Protein AF-A0A970UAR9-F1 (afdb_monomer_lite)

Foldseek 3Di:
DVVVVVVVVVVVPPDDQDAAEAEDQCQVPDAPFFDLQVCVVVVHPQKAFPVGPVCGRHPQGWGWHCPPRPDPRTDTDDDDRHDMGGHDPPDPDDHYHYDYD

Secondary structure (DSSP, 8-state):
-HHHHHHHHHHTT------EEEEE-STTSPTTSBHHHHHHHTT--SEE-TT-GGGTTSSSSPEEESTT-SSSS-EEE--TT---EE--TT--SS-EEEEE-

Radius of gyration: 20.07 Å; chains: 1; bounding box: 27×36×63 Å

pLDDT: mean 87.74, std 12.52, range [49.75, 98.31]

Sequence (101 aa):
MKKLFTFLTLMLTFSFATIAQYADNFDSYNSGEKLVQQALAAGFDHWTCWTGNSGAGGAEDPMVTADQALSAPNAIVCSGTNDFVALFGDQTQGKHIVSLD

Structure (mmCIF, N/CA/C/O backbone):
data_AF-A0A970UAR9-F1
#
_entry.id   AF-A0A970UAR9-F1
#
loop_
_atom_site.group_PDB
_atom_site.id
_atom_site.type_symbol
_atom_site.label_atom_id
_atom_site.label_alt_id
_atom_site.label_comp_id
_atom_site.label_asym_id
_atom_site.label_entity_id
_atom_site.label_seq_id
_atom_site.pdbx_PDB_ins_code
_atom_site.Cartn_x
_atom_site.Cartn_y
_atom_site.Cartn_z
_atom_site.occupancy
_atom_site.B_iso_or_equiv
_atom_site.auth_seq_id
_atom_site.auth_comp_id
_atom_site.auth_asym_id
_atom_site.auth_atom_id
_atom_site.pdbx_PDB_model_num
ATOM 1 N N . MET A 1 1 ? 7.846 -22.725 -52.085 1.00 60.84 1 MET A N 1
ATOM 2 C CA . MET A 1 1 ? 7.932 -23.281 -50.713 1.00 60.84 1 MET A CA 1
ATOM 3 C C . MET A 1 1 ? 8.725 -22.395 -49.750 1.00 60.84 1 MET A C 1
ATOM 5 O O . MET A 1 1 ? 8.179 -22.047 -48.718 1.00 60.84 1 MET A O 1
ATOM 9 N N . LYS A 1 2 ? 9.943 -21.934 -50.083 1.00 49.75 2 LYS A N 1
ATOM 10 C CA . LYS A 1 2 ? 10.745 -21.049 -49.202 1.00 49.75 2 LYS A CA 1
ATOM 11 C C . LYS A 1 2 ? 10.041 -19.731 -48.818 1.00 49.75 2 LYS A C 1
ATOM 13 O O . LYS A 1 2 ? 10.016 -19.378 -47.653 1.00 49.75 2 LYS A O 1
ATOM 18 N N . LYS A 1 3 ? 9.376 -19.076 -49.782 1.00 57.69 3 LYS A N 1
ATOM 19 C CA . LYS A 1 3 ? 8.601 -17.835 -49.563 1.00 57.69 3 LYS A CA 1
ATOM 20 C C . LYS A 1 3 ? 7.346 -18.029 -48.691 1.00 57.69 3 LYS A C 1
ATOM 22 O O . LYS A 1 3 ? 6.914 -17.085 -48.048 1.00 57.69 3 LYS A O 1
ATOM 27 N N . LEU A 1 4 ? 6.791 -19.248 -48.659 1.00 70.00 4 LEU A N 1
ATOM 28 C CA . LEU A 1 4 ? 5.646 -19.604 -47.811 1.00 70.00 4 LEU A CA 1
ATOM 29 C C . LEU A 1 4 ? 6.090 -19.783 -46.353 1.00 70.00 4 LEU A C 1
ATOM 31 O O . LEU A 1 4 ? 5.424 -19.301 -45.447 1.00 70.00 4 LEU A O 1
ATOM 35 N N . PHE A 1 5 ? 7.264 -20.389 -46.145 1.00 67.44 5 PHE A N 1
ATOM 36 C CA . PHE A 1 5 ? 7.895 -20.469 -44.827 1.00 67.44 5 PHE A CA 1
ATOM 37 C C . PHE A 1 5 ? 8.253 -19.081 -44.283 1.00 67.44 5 PHE A C 1
ATOM 39 O O . PHE A 1 5 ? 7.923 -18.785 -43.144 1.00 67.44 5 PHE A O 1
ATOM 46 N N . THR A 1 6 ? 8.828 -18.196 -45.106 1.00 70.81 6 THR A N 1
ATOM 47 C CA . THR A 1 6 ? 9.158 -16.820 -44.688 1.00 70.81 6 THR A CA 1
ATOM 48 C C . THR A 1 6 ? 7.923 -16.008 -44.280 1.00 70.81 6 THR A C 1
ATOM 50 O O . THR A 1 6 ? 7.980 -15.260 -43.310 1.00 70.81 6 THR A O 1
ATOM 53 N N . PHE A 1 7 ? 6.797 -16.174 -44.981 1.00 69.31 7 PHE A N 1
ATOM 54 C CA . PHE A 1 7 ? 5.545 -15.486 -44.650 1.00 69.31 7 PHE A CA 1
ATOM 55 C C . PHE A 1 7 ? 4.916 -16.015 -43.348 1.00 69.31 7 PHE A C 1
ATOM 57 O O . PHE A 1 7 ? 4.401 -15.239 -42.549 1.00 69.31 7 PHE A O 1
ATOM 64 N N . LEU A 1 8 ? 5.024 -17.325 -43.097 1.00 66.75 8 LEU A N 1
ATOM 65 C CA . LEU A 1 8 ?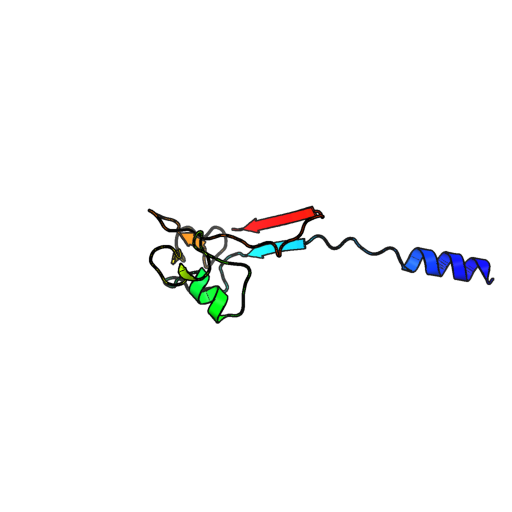 4.520 -17.959 -41.878 1.00 66.75 8 LEU A CA 1
ATOM 66 C C . LEU A 1 8 ? 5.356 -17.584 -40.639 1.00 66.75 8 LEU A C 1
ATOM 68 O O . LEU A 1 8 ? 4.800 -17.371 -39.567 1.00 66.75 8 LEU A O 1
ATOM 72 N N . THR A 1 9 ? 6.677 -17.436 -40.785 1.00 66.44 9 THR A N 1
ATOM 73 C CA . THR A 1 9 ? 7.565 -16.985 -39.698 1.00 66.44 9 THR A CA 1
ATOM 74 C C . THR A 1 9 ? 7.335 -15.515 -39.328 1.00 66.44 9 THR A C 1
ATOM 76 O O . THR A 1 9 ? 7.411 -15.179 -38.152 1.00 66.44 9 THR A O 1
ATOM 79 N N . LEU A 1 10 ? 6.991 -14.652 -40.293 1.00 64.69 10 LEU A N 1
ATOM 80 C CA . LEU A 1 10 ? 6.689 -13.234 -40.048 1.00 64.69 10 LEU A CA 1
ATOM 81 C C . LEU A 1 10 ? 5.344 -13.024 -39.322 1.00 64.69 10 LEU A C 1
ATOM 83 O O . LEU A 1 10 ? 5.195 -12.071 -38.564 1.00 64.69 10 LEU A O 1
ATOM 87 N N . MET A 1 11 ? 4.371 -13.923 -39.514 1.00 65.25 11 MET A N 1
ATOM 88 C CA . MET A 1 11 ? 3.110 -13.903 -38.756 1.00 65.25 11 MET A CA 1
ATOM 89 C C . MET A 1 11 ? 3.253 -14.447 -37.327 1.00 65.25 11 MET A C 1
ATOM 91 O O . MET A 1 11 ? 2.451 -14.100 -36.465 1.00 65.25 11 MET A O 1
ATOM 95 N N . LEU A 1 12 ? 4.281 -15.258 -37.051 1.00 59.53 12 LEU A N 1
ATOM 96 C CA . LEU A 1 12 ? 4.520 -15.836 -35.724 1.00 59.53 12 LEU A CA 1
ATOM 97 C C . LEU A 1 12 ? 5.162 -14.849 -34.730 1.00 59.53 12 LEU A C 1
ATOM 99 O O . LEU A 1 12 ? 5.188 -15.120 -33.535 1.00 59.53 12 LEU A O 1
ATOM 103 N N . THR A 1 13 ? 5.676 -13.712 -35.210 1.00 61.72 13 THR A N 1
ATOM 104 C CA . THR A 1 13 ? 6.317 -12.670 -34.389 1.00 61.72 13 THR A CA 1
ATOM 105 C C . THR A 1 13 ? 5.387 -11.501 -34.076 1.00 61.72 13 THR A C 1
ATOM 107 O O . THR A 1 13 ? 5.866 -10.415 -33.751 1.00 61.72 13 THR A O 1
ATOM 110 N N . PHE A 1 14 ? 4.066 -11.676 -34.196 1.00 58.38 14 PHE A N 1
ATOM 111 C CA . PHE A 1 14 ? 3.122 -10.672 -33.713 1.00 58.38 14 PHE A CA 1
ATOM 112 C C . PHE A 1 14 ? 3.162 -10.678 -32.181 1.00 58.38 14 PHE A C 1
ATOM 114 O O . PHE A 1 14 ? 2.448 -11.428 -31.518 1.00 58.38 14 PHE A O 1
ATOM 121 N N . SER A 1 15 ? 4.083 -9.897 -31.623 1.00 61.69 15 SER A N 1
ATOM 122 C CA . SER A 1 15 ? 4.221 -9.709 -30.188 1.00 61.69 15 SER A CA 1
ATOM 123 C C . SER A 1 15 ? 2.907 -9.153 -29.654 1.00 61.69 15 SER A C 1
ATOM 125 O O . SER A 1 15 ? 2.479 -8.068 -30.051 1.00 61.69 15 SER A O 1
ATOM 127 N N . PHE A 1 16 ? 2.253 -9.887 -28.758 1.00 63.62 16 PHE A N 1
ATOM 128 C CA . PHE A 1 16 ? 1.168 -9.323 -27.971 1.00 63.62 16 PHE A CA 1
ATOM 129 C C . PHE A 1 16 ? 1.748 -8.154 -27.174 1.00 63.62 16 PHE A C 1
ATOM 131 O O . PHE A 1 16 ? 2.699 -8.334 -26.414 1.00 63.62 16 PHE A O 1
ATOM 138 N N . ALA A 1 17 ? 1.212 -6.949 -27.369 1.00 65.50 17 ALA A N 1
ATOM 139 C CA . ALA A 1 17 ? 1.505 -5.849 -26.467 1.00 65.50 17 ALA A CA 1
ATOM 140 C C . ALA A 1 17 ? 0.962 -6.246 -25.088 1.00 65.50 17 ALA A C 1
ATOM 142 O O . ALA A 1 17 ? -0.251 -6.327 -24.893 1.00 65.50 17 ALA A O 1
ATOM 143 N N . THR A 1 18 ? 1.857 -6.558 -24.155 1.00 64.94 18 THR A N 1
ATOM 144 C CA . THR A 1 18 ? 1.490 -6.820 -22.766 1.00 64.94 18 THR A CA 1
ATOM 145 C C . THR A 1 18 ? 0.998 -5.514 -22.158 1.00 64.94 18 THR A C 1
ATOM 147 O O . THR A 1 18 ? 1.754 -4.548 -22.063 1.00 64.94 18 THR A O 1
ATOM 150 N N . ILE A 1 19 ? -0.276 -5.467 -21.774 1.00 72.69 19 ILE A N 1
ATOM 151 C CA . ILE A 1 19 ? -0.806 -4.377 -20.957 1.00 72.69 19 ILE A CA 1
ATOM 152 C C . ILE A 1 19 ? -0.298 -4.615 -19.537 1.00 72.69 19 ILE A C 1
ATOM 154 O O . ILE A 1 19 ? -0.540 -5.683 -18.977 1.00 72.69 19 ILE A O 1
ATOM 158 N N . ALA A 1 20 ? 0.410 -3.640 -18.968 1.00 77.69 20 ALA A N 1
ATOM 159 C CA . ALA A 1 20 ? 0.735 -3.675 -17.550 1.00 77.69 20 ALA A CA 1
ATOM 160 C C . ALA A 1 20 ? -0.563 -3.439 -16.765 1.00 77.69 20 ALA A C 1
ATOM 162 O O . ALA A 1 20 ? -1.200 -2.389 -16.904 1.00 77.69 20 ALA A O 1
ATOM 163 N N . GLN A 1 21 ? -0.977 -4.442 -15.996 1.00 83.38 21 GLN A N 1
ATOM 164 C CA . GLN A 1 21 ? -2.105 -4.345 -15.082 1.00 83.38 21 GLN A CA 1
ATOM 165 C C . GLN A 1 21 ? -1.561 -4.291 -13.659 1.00 83.38 21 GLN A C 1
ATOM 167 O O . GLN A 1 21 ? -0.904 -5.228 -13.212 1.00 83.38 21 GLN A O 1
ATOM 172 N N . TYR A 1 22 ? -1.854 -3.192 -12.974 1.00 87.56 22 TYR A N 1
ATOM 173 C CA . TYR A 1 22 ? -1.597 -3.022 -11.553 1.00 87.56 22 TYR A CA 1
ATOM 174 C C . TYR A 1 22 ? -2.926 -3.206 -10.840 1.00 87.56 22 TYR A C 1
ATOM 176 O O . TYR A 1 22 ? -3.864 -2.432 -11.052 1.00 87.56 22 TYR A O 1
ATOM 184 N N . ALA A 1 23 ? -3.019 -4.281 -10.071 1.00 89.62 23 ALA A N 1
ATOM 185 C CA . ALA A 1 23 ? -4.209 -4.608 -9.319 1.00 89.62 23 ALA A CA 1
ATOM 186 C C . ALA A 1 23 ? -3.818 -5.106 -7.937 1.00 89.62 23 ALA A C 1
ATOM 188 O O . ALA A 1 23 ? -2.909 -5.925 -7.812 1.00 89.62 23 ALA A O 1
ATOM 189 N N . ASP A 1 24 ? -4.521 -4.605 -6.935 1.00 93.00 24 ASP A N 1
ATOM 190 C CA . ASP A 1 24 ? -4.384 -5.026 -5.553 1.00 93.00 24 ASP A CA 1
ATOM 191 C C . ASP A 1 24 ? -5.752 -4.863 -4.896 1.00 93.00 24 ASP A C 1
ATOM 193 O O . ASP A 1 24 ? -6.394 -3.823 -5.046 1.00 93.00 24 ASP A O 1
ATOM 197 N N . ASN A 1 25 ? -6.209 -5.918 -4.235 1.00 94.25 25 ASN A N 1
ATOM 198 C CA . ASN A 1 25 ? -7.465 -5.936 -3.493 1.00 94.25 25 ASN A CA 1
ATOM 199 C C . ASN A 1 25 ? -7.221 -5.958 -1.977 1.00 94.25 25 ASN A C 1
ATOM 201 O O . ASN A 1 25 ? -8.145 -6.166 -1.205 1.00 94.25 25 ASN A O 1
ATOM 205 N N . PHE A 1 26 ? -5.964 -5.791 -1.555 1.00 95.56 26 PHE A N 1
ATOM 206 C CA . PHE A 1 26 ? -5.515 -5.692 -0.169 1.00 95.56 26 PHE A CA 1
ATOM 207 C C . PHE A 1 26 ? -5.721 -6.943 0.703 1.00 95.56 26 PHE A C 1
ATOM 209 O O . PHE A 1 26 ? -5.339 -6.968 1.878 1.00 95.56 26 PHE A O 1
ATOM 216 N N . ASP A 1 27 ? -6.246 -8.025 0.137 1.00 95.81 27 ASP A N 1
ATOM 217 C CA . ASP A 1 27 ? -6.595 -9.246 0.865 1.00 95.81 27 ASP A CA 1
ATOM 218 C C . ASP A 1 27 ? -5.381 -10.087 1.267 1.00 95.81 27 ASP A C 1
ATOM 220 O O . ASP A 1 27 ? -5.474 -10.942 2.148 1.00 95.81 27 ASP A O 1
ATOM 224 N N . SER A 1 28 ? -4.224 -9.844 0.644 1.00 94.62 28 SER A N 1
ATOM 225 C CA . SER A 1 28 ? -2.961 -10.470 1.042 1.00 94.62 28 SER A CA 1
ATOM 226 C C . SER A 1 28 ? -2.348 -9.862 2.305 1.00 94.62 28 SER A C 1
ATOM 228 O O . SER A 1 28 ? -1.369 -10.407 2.815 1.00 94.62 28 SER A O 1
ATOM 230 N N . TYR A 1 29 ? -2.876 -8.733 2.785 1.00 96.81 29 TYR A N 1
ATOM 231 C CA . TYR A 1 29 ? -2.397 -8.056 3.987 1.00 96.81 29 TYR A CA 1
ATOM 232 C C . TYR A 1 29 ? -3.241 -8.420 5.212 1.00 96.81 29 TYR A C 1
ATOM 234 O O . TYR A 1 29 ? -4.380 -8.868 5.112 1.00 96.81 29 TYR A O 1
ATOM 242 N N . ASN A 1 30 ? -2.693 -8.218 6.402 1.00 97.62 30 ASN A N 1
ATOM 243 C CA . ASN A 1 30 ? -3.396 -8.441 7.655 1.00 97.62 30 ASN A CA 1
ATOM 244 C C . ASN A 1 30 ? -4.104 -7.154 8.094 1.00 97.62 30 ASN A C 1
ATOM 246 O O . ASN A 1 30 ? -3.476 -6.101 8.229 1.00 97.62 30 ASN A O 1
ATOM 250 N N . SER A 1 31 ? -5.405 -7.242 8.376 1.00 97.69 31 SER A N 1
ATOM 251 C CA . SER A 1 31 ? -6.150 -6.154 9.018 1.00 97.69 31 SER A CA 1
ATOM 252 C C . SER A 1 31 ? -5.563 -5.823 10.396 1.00 97.69 31 SER A C 1
ATOM 254 O O . SER A 1 31 ? -5.237 -6.715 11.178 1.00 97.69 31 SER A O 1
ATOM 256 N N . GLY A 1 32 ? -5.487 -4.534 10.726 1.00 97.12 32 GLY A N 1
ATOM 257 C CA . GLY A 1 32 ? -4.878 -4.024 11.958 1.00 97.12 32 GLY A CA 1
ATOM 258 C C . GLY A 1 32 ? -3.367 -3.797 11.865 1.00 97.12 32 GLY A C 1
ATOM 259 O O . GLY A 1 32 ? -2.767 -3.331 12.835 1.00 97.12 32 GLY A O 1
ATOM 260 N N . GLU A 1 33 ? -2.762 -4.070 10.708 1.00 98.00 33 GLU A N 1
ATOM 261 C CA . GLU A 1 33 ? -1.358 -3.790 10.422 1.00 98.00 33 GLU A CA 1
ATOM 262 C C . GLU A 1 33 ? -1.197 -2.733 9.311 1.00 98.00 33 GLU A C 1
ATOM 264 O O . GLU A 1 33 ? -2.116 -2.415 8.552 1.00 98.00 33 GLU A O 1
ATOM 269 N N . LYS A 1 34 ? 0.002 -2.152 9.239 1.00 97.88 34 LYS A N 1
ATOM 270 C CA . LYS A 1 34 ? 0.361 -1.056 8.330 1.00 97.88 34 LYS A CA 1
ATOM 271 C C . LYS A 1 34 ? 0.619 -1.564 6.907 1.00 97.88 34 LYS A C 1
ATOM 273 O O . LYS A 1 34 ? 1.297 -2.581 6.757 1.00 97.88 34 LYS A O 1
ATOM 278 N N . LEU A 1 35 ? 0.075 -0.904 5.883 1.00 97.94 35 LEU A N 1
ATOM 279 C CA . LEU A 1 35 ? 0.113 -1.384 4.493 1.00 97.94 35 LEU A CA 1
ATOM 280 C C . LEU A 1 35 ? 1.542 -1.473 3.949 1.00 97.94 35 LEU A C 1
ATOM 282 O O . LEU A 1 35 ? 1.990 -2.550 3.554 1.00 97.94 35 LEU A O 1
ATOM 286 N N . VAL A 1 36 ? 2.260 -0.349 3.922 1.00 98.12 36 VAL A N 1
ATOM 287 C CA . VAL A 1 36 ? 3.570 -0.248 3.259 1.00 98.12 36 VAL A CA 1
ATOM 288 C C . VAL A 1 36 ? 4.596 -1.109 3.990 1.00 98.12 36 VAL A C 1
ATOM 290 O O . VAL A 1 36 ? 5.374 -1.822 3.357 1.00 98.12 36 VAL A O 1
ATOM 293 N N . GLN A 1 37 ? 4.561 -1.126 5.325 1.00 98.19 37 GLN A N 1
ATOM 294 C CA . GLN A 1 37 ? 5.401 -2.010 6.132 1.00 98.19 37 GLN A CA 1
ATOM 295 C C . GLN A 1 37 ? 5.216 -3.486 5.754 1.00 98.19 37 GLN A C 1
ATOM 297 O O . GLN A 1 37 ? 6.204 -4.200 5.567 1.00 98.19 37 GLN A O 1
ATOM 302 N N . GLN A 1 38 ? 3.966 -3.950 5.657 1.00 98.06 38 GLN A N 1
ATOM 303 C CA . GLN A 1 38 ? 3.671 -5.339 5.305 1.00 98.06 38 GLN A CA 1
ATOM 304 C C . GLN A 1 38 ? 4.065 -5.654 3.865 1.00 98.06 38 GLN A C 1
ATOM 306 O O . GLN A 1 38 ? 4.644 -6.710 3.615 1.00 98.06 38 GLN A O 1
ATOM 311 N N . ALA A 1 39 ? 3.798 -4.737 2.932 1.00 97.12 39 ALA A N 1
ATOM 312 C CA . ALA A 1 39 ? 4.180 -4.888 1.535 1.00 97.12 39 ALA A CA 1
ATOM 313 C C . ALA A 1 39 ? 5.690 -5.116 1.395 1.00 97.12 39 ALA A C 1
ATOM 315 O O . ALA A 1 39 ? 6.108 -6.139 0.850 1.00 97.12 39 ALA A O 1
ATOM 316 N N . LEU A 1 40 ? 6.504 -4.248 2.002 1.00 96.62 40 LEU A N 1
ATOM 317 C CA . LEU A 1 40 ? 7.962 -4.379 1.983 1.00 96.62 40 LEU A CA 1
ATOM 318 C C . LEU A 1 40 ? 8.435 -5.682 2.643 1.00 96.62 40 LEU A C 1
ATOM 320 O O . LEU A 1 40 ? 9.337 -6.341 2.125 1.00 96.62 40 LEU A O 1
ATOM 324 N N . ALA A 1 41 ? 7.819 -6.087 3.759 1.00 97.00 41 ALA A N 1
ATOM 325 C CA . ALA A 1 41 ? 8.150 -7.341 4.439 1.00 97.00 41 ALA A CA 1
ATOM 326 C C . ALA A 1 41 ? 7.813 -8.587 3.597 1.00 97.00 41 ALA A C 1
ATOM 328 O O . ALA A 1 41 ? 8.524 -9.590 3.675 1.00 97.00 41 ALA A O 1
ATOM 329 N N . ALA A 1 42 ? 6.766 -8.516 2.772 1.00 95.81 42 ALA A N 1
ATOM 330 C CA . ALA A 1 42 ? 6.374 -9.559 1.826 1.00 95.81 42 ALA A CA 1
ATOM 331 C C . ALA A 1 42 ? 7.181 -9.531 0.512 1.00 95.81 42 ALA A C 1
ATOM 333 O O . ALA A 1 42 ? 7.000 -10.402 -0.339 1.00 95.81 42 ALA A O 1
ATOM 334 N N . GLY A 1 43 ? 8.090 -8.563 0.344 1.00 94.62 43 GLY A N 1
ATOM 335 C CA . GLY A 1 43 ? 8.881 -8.387 -0.875 1.00 94.62 43 GLY A CA 1
ATOM 336 C C . GLY A 1 43 ? 8.135 -7.677 -2.007 1.00 94.62 43 GLY A C 1
ATOM 337 O O . GLY A 1 43 ? 8.593 -7.723 -3.146 1.00 94.62 43 GLY A O 1
ATOM 338 N N . PHE A 1 44 ? 7.008 -7.031 -1.708 1.00 92.56 44 PHE A N 1
ATOM 339 C CA . PHE A 1 44 ? 6.304 -6.150 -2.632 1.00 92.56 44 PHE A CA 1
ATOM 340 C C . PHE A 1 44 ? 6.901 -4.741 -2.558 1.00 92.56 44 PHE A C 1
ATOM 342 O O . PHE A 1 44 ? 6.975 -4.143 -1.485 1.00 92.56 44 PHE A O 1
ATOM 349 N N . ASP A 1 45 ? 7.318 -4.204 -3.701 1.00 90.44 45 ASP A N 1
ATOM 350 C CA . ASP A 1 45 ? 7.959 -2.890 -3.827 1.00 90.44 45 ASP A CA 1
ATOM 351 C C . ASP A 1 45 ? 7.079 -1.856 -4.548 1.00 90.44 45 ASP A C 1
ATOM 353 O O . ASP A 1 45 ? 7.509 -0.728 -4.782 1.00 90.44 45 ASP A O 1
ATOM 357 N N . HIS A 1 46 ? 5.829 -2.208 -4.867 1.00 91.44 46 HIS A N 1
ATOM 358 C CA . HIS A 1 46 ? 4.886 -1.328 -5.559 1.00 91.44 46 HIS A CA 1
ATOM 359 C C . HIS A 1 46 ? 4.114 -0.377 -4.636 1.00 91.44 46 HIS A C 1
ATOM 361 O O . HIS A 1 46 ? 3.376 0.467 -5.140 1.00 91.44 46 HIS A O 1
ATOM 367 N N . TRP A 1 47 ? 4.297 -0.471 -3.315 1.00 96.00 47 TRP A N 1
ATOM 368 C CA . TRP A 1 47 ? 3.695 0.427 -2.327 1.00 96.00 47 TRP A CA 1
ATOM 369 C C . TRP A 1 47 ? 4.751 1.244 -1.588 1.00 96.00 47 TRP A C 1
ATOM 371 O O . TRP A 1 47 ? 5.763 0.713 -1.133 1.00 96.00 47 TRP A O 1
ATOM 381 N N . THR A 1 48 ? 4.490 2.537 -1.424 1.00 97.38 48 THR A N 1
ATOM 382 C CA . THR A 1 48 ? 5.308 3.446 -0.614 1.00 97.38 48 THR A CA 1
ATOM 383 C C . THR A 1 48 ? 4.433 4.519 0.046 1.00 97.38 48 THR A C 1
ATOM 385 O O . THR A 1 48 ? 3.233 4.562 -0.211 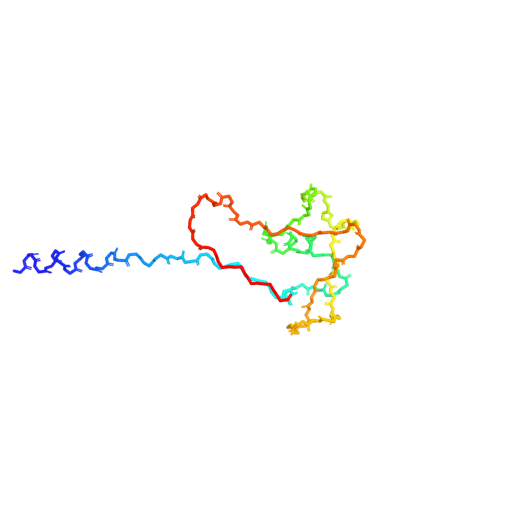1.00 97.38 48 THR A O 1
ATOM 388 N N . CYS A 1 49 ? 4.996 5.367 0.904 1.00 97.38 49 CYS A N 1
ATOM 389 C CA . CYS A 1 49 ? 4.326 6.579 1.397 1.00 97.38 49 CYS A CA 1
ATOM 390 C C . CYS A 1 49 ? 4.768 7.806 0.577 1.00 97.38 49 CYS A C 1
ATOM 392 O O . CYS A 1 49 ? 5.715 7.723 -0.210 1.00 97.38 49 CYS A O 1
ATOM 394 N N . TRP A 1 50 ? 4.145 8.965 0.766 1.00 96.00 50 TRP A N 1
ATOM 395 C CA . TRP A 1 50 ? 4.522 10.220 0.114 1.00 96.00 50 TRP A CA 1
ATOM 396 C C . TRP A 1 50 ? 5.966 10.624 0.433 1.00 96.00 50 TRP A C 1
ATOM 398 O O . TRP A 1 50 ? 6.691 11.106 -0.441 1.00 96.00 50 TRP A O 1
ATOM 408 N N . THR A 1 51 ? 6.427 10.373 1.660 1.00 96.81 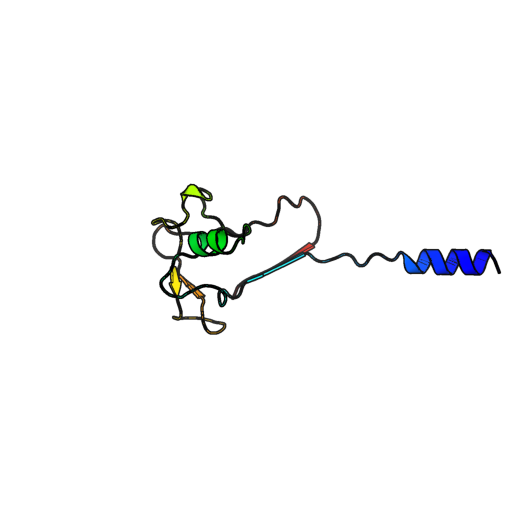51 THR A N 1
ATOM 409 C CA . THR A 1 51 ? 7.834 10.539 2.063 1.00 96.81 51 THR A CA 1
ATOM 410 C C . THR A 1 51 ? 8.744 9.394 1.609 1.00 96.81 51 THR A C 1
ATOM 412 O O . THR A 1 51 ? 9.947 9.413 1.872 1.00 96.81 51 THR A O 1
ATOM 415 N N . GLY A 1 52 ? 8.205 8.406 0.899 1.00 95.94 52 GLY A N 1
ATOM 416 C CA . GLY A 1 52 ? 8.890 7.191 0.484 1.00 95.94 52 GLY A CA 1
ATOM 417 C C . GLY A 1 52 ? 8.895 6.115 1.572 1.00 95.94 52 GLY A C 1
ATOM 418 O O . GLY A 1 52 ? 8.128 6.147 2.535 1.00 95.94 52 GLY A O 1
ATOM 419 N N . ASN A 1 53 ? 9.815 5.153 1.455 1.00 95.44 53 ASN A N 1
ATOM 420 C CA . ASN A 1 53 ? 9.894 4.014 2.381 1.00 95.44 53 ASN A CA 1
ATOM 421 C C . ASN A 1 53 ? 10.258 4.408 3.824 1.00 95.44 53 ASN A C 1
ATOM 423 O O . ASN A 1 53 ? 10.145 3.578 4.721 1.00 95.44 53 ASN A O 1
ATOM 427 N N . SER A 1 54 ? 10.673 5.654 4.078 1.00 96.62 54 SER A N 1
ATOM 428 C CA . SER A 1 54 ? 10.847 6.168 5.442 1.00 96.62 54 SER A CA 1
ATOM 429 C C . SER A 1 54 ? 9.529 6.365 6.195 1.00 96.62 54 SER A C 1
ATOM 431 O O . SER A 1 54 ? 9.556 6.399 7.424 1.00 96.62 54 SER A O 1
ATOM 433 N N . GLY A 1 55 ? 8.401 6.494 5.488 1.00 96.19 55 GLY A N 1
ATOM 434 C CA . GLY A 1 55 ? 7.067 6.581 6.089 1.00 96.19 55 GLY A CA 1
ATOM 435 C C . GLY A 1 55 ? 6.491 5.223 6.509 1.00 96.19 55 GLY A C 1
ATOM 436 O O . GLY A 1 55 ? 5.575 5.177 7.334 1.00 96.19 55 GLY A O 1
ATOM 437 N N . ALA A 1 56 ? 7.058 4.120 6.000 1.00 97.25 56 ALA A N 1
ATOM 438 C CA . ALA A 1 56 ? 6.579 2.760 6.232 1.00 97.25 56 ALA A CA 1
ATOM 439 C C . ALA A 1 56 ? 6.573 2.394 7.726 1.00 97.25 56 ALA A C 1
ATOM 441 O O . ALA A 1 56 ? 7.537 2.638 8.454 1.00 97.25 56 ALA A O 1
ATOM 442 N N . GLY A 1 57 ? 5.471 1.810 8.193 1.00 96.69 57 GLY A N 1
ATOM 443 C CA . GLY A 1 57 ? 5.238 1.447 9.595 1.00 96.69 57 GLY A CA 1
ATOM 444 C C . GLY A 1 57 ? 4.944 2.628 10.525 1.00 96.69 57 GLY A C 1
ATOM 445 O O . GLY A 1 57 ? 4.532 2.432 11.670 1.00 96.69 57 GLY A O 1
ATOM 446 N N . GLY A 1 58 ? 5.134 3.860 10.048 1.00 95.62 58 GLY A N 1
ATOM 447 C CA . GLY A 1 58 ? 4.951 5.082 10.815 1.00 95.62 58 GLY A CA 1
ATOM 448 C C . GLY A 1 58 ? 3.505 5.575 10.876 1.00 95.62 58 GLY A C 1
ATOM 449 O O . GLY A 1 58 ? 2.536 4.874 10.569 1.00 95.62 58 GLY A O 1
ATOM 450 N N . ALA A 1 59 ? 3.355 6.834 11.290 1.00 96.00 59 ALA A N 1
ATOM 451 C CA . ALA A 1 59 ? 2.061 7.515 11.304 1.00 96.00 59 ALA A CA 1
ATOM 452 C C . ALA A 1 59 ? 1.509 7.760 9.889 1.00 96.00 59 ALA A C 1
ATOM 454 O O . ALA A 1 59 ? 0.295 7.790 9.720 1.00 96.00 59 ALA A O 1
ATOM 455 N N . GLU A 1 60 ? 2.398 7.911 8.907 1.00 97.44 60 GLU A N 1
ATOM 456 C CA . GLU A 1 60 ? 2.061 8.145 7.502 1.00 97.44 60 GLU A CA 1
ATOM 457 C C . GLU A 1 60 ? 1.554 6.882 6.797 1.00 97.44 60 GLU A C 1
ATOM 459 O O . GLU A 1 60 ? 0.678 6.971 5.954 1.00 97.44 60 GLU A O 1
ATOM 464 N N . ASP A 1 61 ? 2.035 5.698 7.175 1.00 98.31 61 ASP A N 1
ATOM 465 C CA . ASP A 1 61 ? 1.580 4.436 6.590 1.00 98.31 61 ASP A CA 1
ATOM 466 C C . ASP A 1 61 ? 0.117 4.144 7.004 1.00 98.31 61 ASP A C 1
ATOM 468 O O . ASP A 1 61 ? -0.205 4.181 8.202 1.00 98.31 61 ASP A O 1
ATOM 472 N N . PRO A 1 62 ? -0.821 3.907 6.073 1.00 97.38 62 PRO A N 1
ATOM 473 C CA . PRO A 1 62 ? -2.216 3.678 6.407 1.00 97.38 62 PRO A CA 1
ATOM 474 C C . PRO A 1 62 ? -2.434 2.296 7.014 1.00 97.38 62 PRO A C 1
ATOM 476 O O . PRO A 1 62 ? -1.585 1.406 6.973 1.00 97.38 62 PRO A O 1
ATOM 479 N N . MET A 1 63 ? -3.600 2.135 7.631 1.00 97.50 63 MET A N 1
ATOM 480 C CA . MET A 1 63 ? -3.984 0.877 8.254 1.00 97.50 63 MET A CA 1
ATOM 481 C C . MET A 1 63 ? -4.769 0.025 7.260 1.00 97.50 63 MET A C 1
ATOM 483 O O . MET A 1 63 ? -5.669 0.533 6.586 1.00 97.50 63 MET A O 1
ATOM 487 N N . VAL A 1 64 ? -4.465 -1.267 7.213 1.00 97.62 64 VAL A N 1
ATOM 488 C CA . VAL A 1 64 ? -5.333 -2.261 6.578 1.00 97.62 64 VAL A CA 1
ATOM 489 C C . VAL A 1 64 ? -6.492 -2.543 7.527 1.00 97.62 64 VAL A C 1
ATOM 491 O O . VAL A 1 64 ? -6.286 -2.730 8.728 1.00 97.62 64 VAL A O 1
ATOM 494 N N . THR A 1 65 ? -7.714 -2.570 7.017 1.00 96.75 65 THR A N 1
ATOM 495 C CA . THR A 1 65 ? -8.918 -2.820 7.812 1.00 96.75 65 THR A CA 1
ATOM 496 C C . THR A 1 65 ? -9.841 -3.805 7.109 1.00 96.75 65 THR A C 1
ATOM 498 O O . THR A 1 65 ? -9.926 -3.809 5.887 1.00 96.75 65 THR A O 1
ATOM 501 N N . ALA A 1 66 ? -10.561 -4.616 7.879 1.00 96.69 66 ALA A N 1
ATOM 502 C CA . ALA A 1 66 ? -11.672 -5.417 7.368 1.00 96.69 66 ALA A CA 1
ATOM 503 C C . ALA A 1 66 ? -12.983 -4.609 7.250 1.00 96.69 66 ALA A C 1
ATOM 505 O O . ALA A 1 66 ? -13.981 -5.088 6.709 1.00 96.69 66 ALA A O 1
ATOM 506 N N . ASP A 1 67 ? -13.007 -3.384 7.780 1.00 94.31 67 ASP A N 1
ATOM 507 C CA . ASP A 1 67 ? -14.179 -2.517 7.722 1.00 94.31 67 ASP A CA 1
ATOM 508 C C . ASP A 1 67 ? -14.306 -1.845 6.354 1.00 94.31 67 ASP A C 1
ATOM 510 O O . ASP A 1 67 ? -13.324 -1.385 5.781 1.00 94.31 67 ASP A O 1
ATOM 514 N N . GLN A 1 68 ? -15.546 -1.695 5.874 1.00 89.88 68 GLN A N 1
ATOM 515 C CA . GLN A 1 68 ? -15.859 -0.984 4.622 1.00 89.88 68 GLN A CA 1
ATOM 516 C C . GLN A 1 68 ? -15.164 -1.570 3.377 1.00 89.88 68 GLN A C 1
ATOM 518 O O . GLN A 1 68 ? -14.993 -0.865 2.385 1.00 89.88 68 GLN A O 1
ATOM 523 N N . ALA A 1 69 ? -14.795 -2.853 3.415 1.00 93.12 69 ALA A N 1
ATOM 524 C CA . ALA A 1 69 ? -14.166 -3.534 2.294 1.00 93.12 69 ALA A CA 1
ATOM 525 C C . ALA A 1 69 ? -15.148 -3.738 1.130 1.00 93.12 69 ALA A C 1
ATOM 527 O O . ALA A 1 69 ? -16.230 -4.308 1.314 1.00 93.12 69 ALA A O 1
ATOM 528 N N . LEU A 1 70 ? -14.777 -3.265 -0.067 1.00 89.69 70 LEU A N 1
ATOM 529 C CA . LEU A 1 70 ? -15.543 -3.500 -1.294 1.00 89.69 70 LEU A CA 1
ATOM 530 C C . LEU A 1 70 ? -15.430 -4.970 -1.717 1.00 89.69 70 LEU A C 1
ATOM 532 O O . LEU A 1 70 ? -16.443 -5.623 -1.981 1.00 89.69 70 LEU A O 1
ATOM 536 N N . SER A 1 71 ? -14.202 -5.490 -1.724 1.00 90.44 71 SER A N 1
ATOM 537 C CA . SER A 1 71 ? -13.881 -6.911 -1.815 1.00 90.44 71 SER A CA 1
ATOM 538 C C . SER A 1 71 ? -13.454 -7.432 -0.448 1.00 90.44 71 SER A C 1
ATOM 540 O O . SER A 1 71 ? -12.622 -6.831 0.216 1.00 90.44 71 SER A O 1
ATOM 542 N N . ALA A 1 72 ? -14.023 -8.551 -0.007 1.00 89.62 72 ALA A N 1
ATOM 543 C CA . ALA A 1 72 ? -13.626 -9.153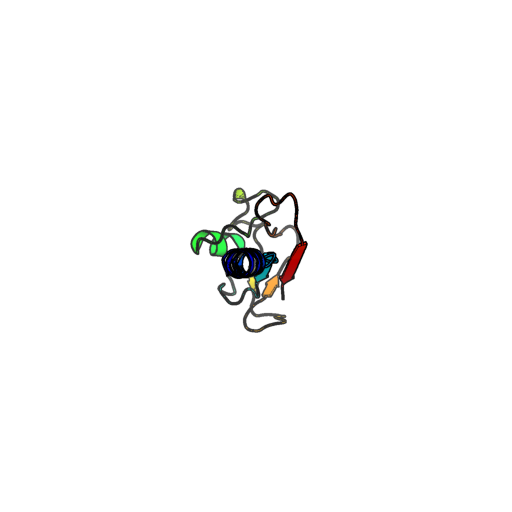 1.260 1.00 89.62 72 ALA A CA 1
ATOM 544 C C . ALA A 1 72 ? -12.324 -9.968 1.117 1.00 89.62 72 ALA A C 1
ATOM 546 O O . ALA A 1 72 ? -12.222 -10.716 0.141 1.00 89.62 72 ALA A O 1
ATOM 547 N N . PRO A 1 73 ? -11.466 -10.010 2.159 1.00 95.50 73 PRO A N 1
ATOM 548 C CA . PRO A 1 73 ? -11.675 -9.414 3.485 1.00 95.50 73 PRO A CA 1
ATOM 549 C C . PRO A 1 73 ? -11.321 -7.934 3.699 1.00 95.50 73 PRO A C 1
ATOM 551 O O . PRO A 1 73 ? -11.862 -7.386 4.659 1.00 95.50 73 PRO A O 1
ATOM 554 N N . ASN A 1 74 ? -10.432 -7.305 2.930 1.00 97.31 74 ASN A N 1
ATOM 555 C CA . ASN A 1 74 ? -9.748 -6.091 3.396 1.00 97.31 74 ASN A CA 1
ATOM 556 C C . ASN A 1 74 ? -9.921 -4.860 2.495 1.00 97.31 74 ASN A C 1
ATOM 558 O O . ASN A 1 74 ? -10.143 -4.942 1.295 1.00 97.31 74 ASN A O 1
ATOM 562 N N . ALA A 1 75 ? -9.731 -3.693 3.104 1.00 96.38 75 ALA A N 1
ATOM 563 C CA . ALA A 1 75 ? -9.555 -2.398 2.461 1.00 96.38 75 ALA A CA 1
ATOM 564 C C . ALA A 1 75 ? -8.489 -1.572 3.195 1.00 96.38 75 ALA A C 1
ATOM 566 O O . ALA A 1 75 ? -7.967 -1.964 4.245 1.00 96.38 75 ALA A O 1
ATOM 567 N N . ILE A 1 76 ? -8.170 -0.399 2.648 1.00 96.19 76 ILE A N 1
ATOM 568 C CA . ILE A 1 76 ? -7.218 0.551 3.233 1.00 96.19 76 ILE A CA 1
ATOM 569 C C . ILE A 1 76 ? -7.958 1.766 3.774 1.00 96.19 76 ILE A C 1
ATOM 571 O O . ILE A 1 76 ? -8.765 2.380 3.076 1.00 96.19 76 ILE A O 1
ATOM 575 N N . VAL A 1 77 ? -7.644 2.160 5.011 1.00 95.12 77 VAL A N 1
ATOM 576 C CA . VAL A 1 77 ? -8.172 3.394 5.599 1.00 95.12 77 VAL A CA 1
ATOM 577 C C . VAL A 1 77 ? -7.111 4.492 5.639 1.00 95.12 77 VAL A C 1
ATOM 579 O O . VAL A 1 77 ? -6.152 4.461 6.420 1.00 95.12 77 VAL A O 1
ATOM 582 N N . CYS A 1 78 ? -7.342 5.520 4.824 1.00 94.62 78 CYS A N 1
ATOM 583 C CA . CYS A 1 78 ? -6.636 6.791 4.916 1.00 94.62 78 CYS A CA 1
ATOM 584 C C . CYS A 1 78 ? -7.449 7.788 5.750 1.00 94.62 78 CYS A C 1
ATOM 586 O O . CYS A 1 78 ? -8.619 8.052 5.475 1.00 94.62 78 CYS A O 1
ATOM 588 N N . SER A 1 79 ? -6.832 8.351 6.782 1.00 93.62 79 SER A N 1
ATOM 589 C CA . SER A 1 79 ? -7.414 9.341 7.679 1.00 93.62 79 SER A CA 1
ATOM 590 C C . SER A 1 79 ? -6.338 10.286 8.217 1.00 93.62 79 SER A C 1
ATOM 592 O O . SER A 1 79 ? -5.223 9.870 8.533 1.00 93.62 79 SER A O 1
ATOM 594 N N . GLY A 1 80 ? -6.681 11.565 8.380 1.00 94.00 80 GLY A N 1
ATOM 595 C CA . GLY A 1 80 ? -5.745 12.562 8.896 1.00 94.00 80 GLY A CA 1
ATOM 596 C C . GLY A 1 80 ? -4.613 12.846 7.908 1.00 94.00 80 GLY A C 1
ATOM 597 O O . GLY A 1 80 ? -4.864 13.404 6.845 1.00 94.00 80 GLY A O 1
ATOM 598 N N . THR A 1 81 ? -3.379 12.513 8.289 1.00 93.62 81 THR A N 1
ATOM 599 C CA . THR A 1 81 ? -2.153 12.817 7.526 1.00 93.62 81 THR A CA 1
ATOM 600 C C . THR A 1 81 ? -1.425 11.563 7.038 1.00 93.62 81 THR A C 1
ATOM 602 O O . THR A 1 81 ? -0.215 11.620 6.841 1.00 93.62 81 THR A O 1
ATOM 605 N N . ASN A 1 82 ? -2.114 10.426 6.955 1.00 97.38 82 ASN A N 1
ATOM 606 C CA . ASN A 1 82 ? -1.548 9.195 6.414 1.00 97.38 82 ASN A CA 1
ATOM 607 C C . ASN A 1 82 ? -1.863 9.066 4.914 1.00 97.38 82 ASN A C 1
ATOM 609 O O . ASN A 1 82 ? -2.811 9.676 4.411 1.00 97.38 82 ASN A O 1
ATOM 613 N N . ASP A 1 83 ? -1.056 8.290 4.205 1.00 97.31 83 ASP A N 1
ATOM 614 C CA . ASP A 1 83 ? -1.165 8.094 2.770 1.00 97.31 83 ASP A CA 1
ATOM 615 C C . ASP A 1 83 ? -0.370 6.870 2.299 1.00 97.31 83 ASP A C 1
ATOM 617 O O . ASP A 1 83 ? 0.523 6.350 2.969 1.00 97.31 83 ASP A O 1
ATOM 621 N N . PHE A 1 84 ? -0.707 6.428 1.096 1.00 95.94 84 PHE A N 1
ATOM 622 C CA . PHE A 1 84 ? 0.056 5.439 0.363 1.00 95.94 84 PHE A CA 1
ATOM 623 C C . PHE A 1 84 ? 0.088 5.817 -1.115 1.00 95.94 84 PHE A C 1
ATOM 625 O O . PHE A 1 84 ? -0.806 6.486 -1.639 1.00 95.94 84 PHE A O 1
ATOM 632 N N . VAL A 1 85 ? 1.137 5.373 -1.792 1.00 95.38 85 VAL A N 1
ATOM 633 C CA . VAL A 1 85 ? 1.445 5.683 -3.183 1.00 95.38 85 VAL A CA 1
ATOM 634 C C . VAL A 1 85 ? 1.747 4.377 -3.911 1.00 95.38 85 VAL A C 1
ATOM 636 O O . VAL A 1 85 ? 2.614 3.611 -3.488 1.00 95.38 85 VAL A O 1
ATOM 639 N N . ALA A 1 86 ? 1.037 4.139 -5.016 1.00 94.00 86 ALA A N 1
ATOM 640 C CA . ALA A 1 86 ? 1.319 3.044 -5.942 1.00 94.00 86 ALA A CA 1
ATOM 641 C C . ALA A 1 86 ? 2.465 3.429 -6.891 1.00 94.00 86 ALA A C 1
ATOM 643 O O . ALA A 1 86 ? 2.401 4.469 -7.552 1.00 94.00 86 ALA A O 1
ATOM 644 N N . LEU A 1 87 ? 3.488 2.582 -7.005 1.00 91.88 87 LEU A N 1
ATOM 645 C CA . LEU A 1 87 ? 4.610 2.758 -7.928 1.00 91.88 87 LEU A CA 1
ATOM 646 C C . LEU A 1 87 ? 4.405 1.931 -9.205 1.00 91.88 87 LEU A C 1
ATOM 648 O O . LEU A 1 87 ? 4.116 0.738 -9.154 1.00 91.88 87 LEU A O 1
ATOM 652 N N . PHE A 1 88 ? 4.618 2.554 -10.368 1.00 88.12 88 PHE A N 1
ATOM 653 C CA . PHE A 1 88 ? 4.449 1.918 -11.686 1.00 88.12 88 PHE A CA 1
ATOM 654 C C . PHE A 1 88 ? 5.775 1.654 -12.424 1.00 88.12 88 PHE A C 1
ATOM 656 O O . PHE A 1 88 ? 5.793 1.501 -13.644 1.00 88.12 88 PHE A O 1
ATOM 663 N N . GLY A 1 89 ? 6.892 1.576 -11.694 1.00 83.06 89 GLY A N 1
ATOM 664 C CA . GLY A 1 89 ? 8.175 1.083 -12.214 1.00 83.06 89 GLY A CA 1
ATOM 665 C C . GLY A 1 89 ? 8.828 1.943 -13.303 1.00 83.06 89 GLY A C 1
ATOM 666 O O . GLY A 1 89 ? 9.289 1.393 -14.301 1.00 83.06 89 GLY A O 1
ATOM 667 N N . ASP A 1 90 ? 8.845 3.271 -13.131 1.00 83.94 90 ASP A N 1
ATOM 668 C CA . ASP A 1 90 ? 9.503 4.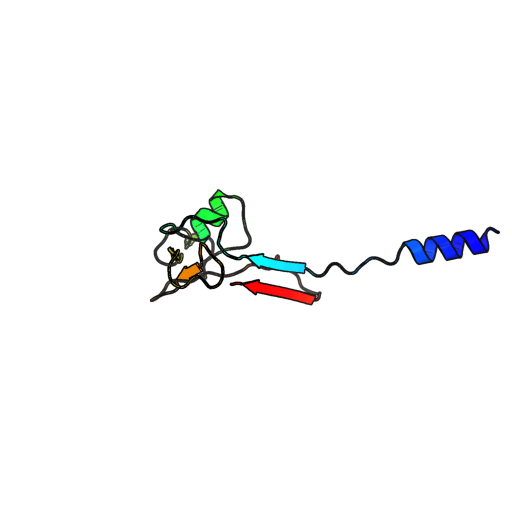252 -14.019 1.00 83.94 90 ASP A CA 1
ATOM 669 C C . ASP A 1 90 ? 9.179 4.101 -15.519 1.00 83.94 90 ASP A C 1
ATOM 671 O O . ASP A 1 90 ? 9.962 4.467 -16.401 1.00 83.94 90 ASP A O 1
ATOM 675 N N . GLN A 1 91 ? 8.003 3.560 -15.837 1.00 82.50 91 GLN A N 1
ATOM 676 C CA . GLN A 1 91 ? 7.573 3.378 -17.217 1.00 82.50 91 GLN A CA 1
ATOM 677 C C . GLN A 1 91 ? 7.311 4.743 -17.870 1.00 82.50 91 GLN A C 1
ATOM 679 O O . GLN A 1 91 ? 6.536 5.556 -17.373 1.00 82.50 91 GLN A O 1
ATOM 684 N N . THR A 1 92 ? 7.947 4.999 -19.015 1.00 84.31 92 THR A N 1
ATOM 685 C CA . THR A 1 92 ? 7.824 6.268 -19.763 1.00 84.31 92 THR A CA 1
ATOM 686 C C . THR A 1 92 ? 6.892 6.173 -20.974 1.00 84.31 92 THR A C 1
ATOM 688 O O . THR A 1 92 ? 6.649 7.168 -21.657 1.00 84.31 92 THR A O 1
ATOM 691 N N . GLN A 1 93 ? 6.367 4.979 -21.260 1.00 84.56 93 GLN A N 1
ATOM 692 C CA . GLN A 1 93 ? 5.490 4.690 -22.392 1.00 84.56 93 GLN A CA 1
ATOM 693 C C . GLN A 1 93 ? 4.624 3.454 -22.116 1.00 84.56 93 GLN A C 1
ATOM 695 O O . GLN A 1 93 ? 5.033 2.555 -21.385 1.00 84.56 93 GLN A O 1
ATOM 700 N N . GLY A 1 94 ? 3.470 3.364 -22.782 1.00 82.88 94 GLY A N 1
ATOM 701 C CA . GLY A 1 94 ? 2.576 2.208 -22.711 1.00 82.88 94 GLY A CA 1
ATOM 702 C C . GLY A 1 94 ? 1.135 2.584 -22.382 1.00 82.88 94 GLY A C 1
ATOM 703 O O . GLY A 1 94 ? 0.765 3.757 -22.356 1.00 82.88 94 GLY A O 1
ATOM 704 N N . LYS A 1 95 ? 0.307 1.558 -22.171 1.00 85.38 95 LYS A N 1
ATOM 705 C CA . LYS A 1 95 ? -1.036 1.684 -21.601 1.00 85.38 95 LYS A CA 1
ATOM 706 C C . LYS A 1 95 ? -1.064 0.869 -20.317 1.00 85.38 95 LYS A C 1
ATOM 708 O O . LYS A 1 95 ? -0.736 -0.316 -20.348 1.00 85.38 95 LYS A O 1
ATOM 713 N N . HIS A 1 96 ? -1.498 1.501 -19.236 1.00 84.75 96 HIS A N 1
ATOM 714 C CA . HIS A 1 96 ? -1.589 0.884 -17.918 1.00 84.75 96 HIS A CA 1
ATOM 715 C C . HIS A 1 96 ? -3.055 0.804 -17.513 1.00 84.75 96 HIS A C 1
ATOM 717 O O . HIS A 1 96 ? -3.833 1.726 -17.780 1.00 84.75 96 HIS A O 1
ATOM 723 N N . ILE A 1 97 ? -3.433 -0.315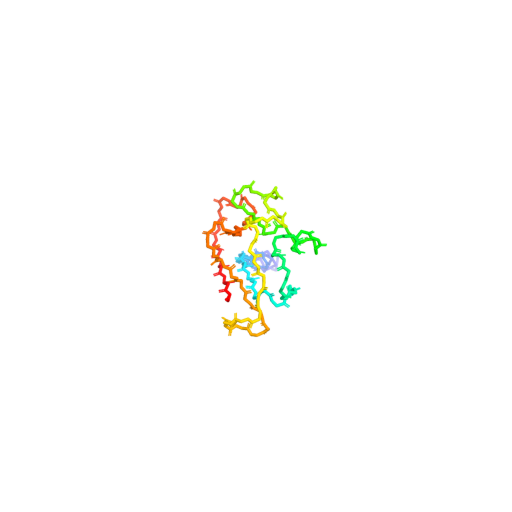 -16.909 1.00 88.62 97 ILE A N 1
ATOM 724 C CA . ILE A 1 97 ? -4.720 -0.463 -16.235 1.00 88.62 97 ILE A CA 1
ATOM 725 C C . ILE A 1 97 ? -4.418 -0.508 -14.747 1.00 88.62 97 ILE A C 1
ATOM 727 O O . ILE A 1 97 ? -3.601 -1.316 -14.312 1.00 88.62 97 ILE A O 1
ATOM 731 N N . VAL A 1 98 ? -5.069 0.373 -13.996 1.00 89.75 98 VAL A N 1
ATOM 732 C CA . VAL A 1 98 ? -4.967 0.438 -12.540 1.00 89.75 98 VAL A CA 1
ATOM 733 C C . VAL A 1 98 ? -6.347 0.132 -11.979 1.00 89.75 98 VAL A C 1
ATOM 735 O O . VAL A 1 98 ? -7.322 0.764 -12.387 1.00 89.75 98 VAL A O 1
ATOM 738 N N . SER A 1 99 ? -6.422 -0.854 -11.090 1.00 89.81 99 SER A N 1
ATOM 739 C CA . SER A 1 99 ? -7.651 -1.256 -10.405 1.00 89.81 99 SER A CA 1
ATOM 740 C C . SER A 1 99 ? -7.332 -1.507 -8.942 1.00 89.81 99 SER A C 1
ATOM 742 O O . SER A 1 99 ? -6.521 -2.375 -8.645 1.00 89.81 99 SER A O 1
ATOM 744 N N . LEU A 1 100 ? -7.956 -0.748 -8.052 1.00 86.06 100 LEU A N 1
ATOM 745 C CA . LEU A 1 100 ? -7.837 -0.894 -6.604 1.00 86.06 100 LEU A CA 1
ATOM 746 C C . LEU A 1 100 ? -9.264 -0.977 -6.058 1.00 86.06 100 LEU A C 1
ATOM 748 O O . LEU A 1 100 ? -10.104 -0.192 -6.513 1.00 86.06 100 LEU A O 1
ATOM 752 N N . ASP A 1 101 ? -9.518 -1.936 -5.169 1.00 76.44 101 ASP A N 1
ATOM 753 C CA . ASP A 1 101 ? -10.834 -2.147 -4.541 1.00 76.44 101 ASP A CA 1
ATOM 754 C C . ASP A 1 101 ? -11.035 -1.308 -3.267 1.00 76.44 101 ASP A C 1
ATOM 756 O O . ASP A 1 101 ? -10.041 -1.006 -2.568 1.00 76.44 101 ASP A O 1
#